Protein AF-A0A9E2YT64-F1 (afdb_monomer)

Nearest PDB structures (foldseek):
  2ha1-assembly1_A  TM=5.777E-01  e=7.167E-03  Homo sapiens
  5j7k-assembly2_G  TM=5.459E-01  e=3.180E-02  synthetic construct
  4uwq-assembly1_K  TM=5.043E-01  e=2.848E-02  Thermus thermophilus HB27
  8u18-assembly1_A  TM=5.581E-01  e=4.191E-02  Mus musculus
  8u18-assembly1_B  TM=5.489E-01  e=2.319E-01  Mus musculus

Solvent-accessible surface area (backbone atoms only — not comparable to full-atom values): 8562 Å² total; per-residue (Å²): 136,84,84,84,80,82,77,83,75,82,82,77,88,55,67,98,57,71,58,55,77,44,66,44,78,58,92,73,28,38,42,36,37,34,42,34,82,23,70,60,46,70,40,30,57,38,33,38,38,36,42,36,29,92,95,46,70,49,76,46,80,34,50,46,70,54,47,54,64,23,59,49,78,44,71,62,97,48,68,48,32,41,39,34,41,36,36,34,24,74,86,73,51,53,34,73,52,74,49,74,45,59,87,56,99,82,75,84,62,67,86,65,56,69,76,67,52,71,77,76,72,80,74,73,75,78,85,68,78,75,75,77,80,79,76,83,127

Mean predicted aligned error: 15.03 Å

Secondary structure (DSSP, 8-state):
---------------------EEEEETTEEEEE--TTSHHHHTEEEEEEEEEETTEEEEEEE-HHHHHH-EEEE--SSSEEEEEEEEEETTS-EEEEEEEEE--SS-SSHHHHTTSSPPPPPPPPP--PPPP-----

Sequence (137 aa):
MPAVLLLLASCGTKSNQPIGLTGKLEGHSVVLQWNSRAPVIEQAKTGKIRIAGGRSALEKTLTPEQLGQGRLVYSPAYNDVSVSMEVETKNGSTSRETLQVVDSPGAAGEQQAERMKPPPPPARPPDFPLPPRAVRY

pLDDT: mean 71.32, std 18.58, range [33.5, 91.44]

Foldseek 3Di:
DDDDDDDPPPDDDDDPFDQQWFWDDDPQKIKIFGDLPGVLLVQFQKKWKWKDADPDIDIDIDGSVRSNVRIDIGGDPHQKIKIKMWTQGPVRDIDIDIDIHHPDPDDGDDPVVVVPPDDDPPPDDPPPPDDPPPDDD

Structure (mmCIF, N/CA/C/O backbone):
data_AF-A0A9E2YT64-F1
#
_entry.id   AF-A0A9E2YT64-F1
#
loop_
_atom_site.group_PDB
_atom_site.id
_atom_site.type_symbol
_atom_site.label_atom_id
_atom_site.label_alt_id
_atom_site.label_comp_id
_atom_site.label_asym_id
_atom_site.label_entity_id
_atom_site.label_seq_id
_atom_site.pdbx_PDB_ins_code
_atom_site.Cartn_x
_atom_site.Cartn_y
_atom_site.Cartn_z
_atom_site.occupancy
_atom_site.B_iso_or_equiv
_atom_site.auth_seq_id
_atom_site.auth_comp_id
_atom_site.auth_asym_id
_atom_site.auth_atom_id
_atom_site.pdbx_PDB_model_num
ATOM 1 N N . MET A 1 1 ? 35.148 -16.817 4.489 1.00 34.19 1 MET A N 1
ATOM 2 C CA . MET A 1 1 ? 34.496 -15.645 5.107 1.00 34.19 1 MET A CA 1
ATOM 3 C C . MET A 1 1 ? 33.207 -15.349 4.341 1.00 34.19 1 MET A C 1
ATOM 5 O O . MET A 1 1 ? 33.312 -14.736 3.287 1.00 34.19 1 MET A O 1
ATOM 9 N N . PRO A 1 2 ? 32.018 -15.832 4.745 1.00 37.19 2 PRO A N 1
ATOM 10 C CA . PRO A 1 2 ? 30.774 -15.374 4.130 1.00 37.19 2 PRO A CA 1
ATOM 11 C C . PRO A 1 2 ? 30.296 -14.073 4.792 1.00 37.19 2 PRO A C 1
ATOM 13 O O . PRO A 1 2 ? 30.294 -13.947 6.016 1.00 37.19 2 PRO A O 1
ATOM 16 N N . ALA A 1 3 ? 29.936 -13.100 3.957 1.00 35.59 3 ALA A N 1
ATOM 17 C CA . ALA A 1 3 ? 29.428 -11.796 4.353 1.00 35.59 3 ALA A CA 1
ATOM 18 C C . ALA A 1 3 ? 28.031 -11.923 4.982 1.00 35.59 3 ALA A C 1
ATOM 20 O O . ALA A 1 3 ? 27.125 -12.522 4.406 1.00 35.59 3 ALA A O 1
ATOM 21 N N . VAL A 1 4 ? 27.874 -11.348 6.173 1.00 33.50 4 VAL A N 1
ATOM 22 C CA . VAL A 1 4 ? 26.601 -11.230 6.887 1.00 33.50 4 VAL A CA 1
ATOM 23 C C . VAL A 1 4 ? 25.783 -10.124 6.222 1.00 33.50 4 VAL A C 1
ATOM 25 O O . VAL A 1 4 ? 26.134 -8.949 6.309 1.00 33.50 4 VAL A O 1
ATOM 28 N N . LEU A 1 5 ? 24.696 -10.497 5.547 1.00 35.06 5 LEU A N 1
ATOM 29 C CA . LEU A 1 5 ? 23.719 -9.550 5.018 1.00 35.06 5 LEU A CA 1
ATOM 30 C C . LEU A 1 5 ? 22.735 -9.187 6.145 1.00 35.06 5 LEU A C 1
ATOM 32 O O . LEU A 1 5 ? 21.825 -9.948 6.467 1.00 35.06 5 LEU A O 1
ATOM 36 N N . LEU A 1 6 ? 22.947 -8.038 6.788 1.00 34.72 6 LEU A N 1
ATOM 37 C CA . LEU A 1 6 ? 22.035 -7.471 7.787 1.00 34.72 6 LEU A CA 1
ATOM 38 C C . LEU A 1 6 ? 20.786 -6.910 7.086 1.00 34.72 6 LEU A C 1
ATOM 40 O O . LEU A 1 6 ? 20.756 -5.753 6.671 1.00 34.72 6 LEU A O 1
ATOM 44 N N . LEU A 1 7 ? 19.743 -7.731 6.955 1.00 41.31 7 LEU A N 1
ATOM 45 C CA . LEU A 1 7 ? 18.398 -7.265 6.612 1.00 41.31 7 LEU A CA 1
ATOM 46 C C . LEU A 1 7 ? 17.763 -6.632 7.858 1.00 41.31 7 LEU A C 1
ATOM 48 O O . LEU A 1 7 ? 17.283 -7.324 8.755 1.00 41.31 7 LEU A O 1
ATOM 52 N N . LEU A 1 8 ? 17.767 -5.300 7.913 1.00 39.16 8 LEU A N 1
ATOM 53 C CA . LEU A 1 8 ? 17.021 -4.516 8.898 1.00 39.16 8 LEU A CA 1
ATOM 54 C C . LEU A 1 8 ? 15.518 -4.608 8.592 1.00 39.16 8 LEU A C 1
ATOM 56 O O . LEU A 1 8 ? 14.927 -3.714 7.989 1.00 39.16 8 LEU A O 1
ATOM 60 N N . ALA A 1 9 ? 14.888 -5.702 9.016 1.00 39.03 9 ALA A N 1
ATOM 61 C CA . ALA A 1 9 ? 13.446 -5.744 9.199 1.00 39.03 9 ALA A CA 1
ATOM 62 C C . ALA A 1 9 ? 13.113 -4.914 10.446 1.00 39.03 9 ALA A C 1
ATOM 64 O O . ALA A 1 9 ? 13.163 -5.407 11.573 1.00 39.03 9 ALA A O 1
ATOM 65 N N . SER A 1 10 ? 12.812 -3.629 10.254 1.00 41.97 10 SER A N 1
ATOM 66 C CA . SER A 1 10 ? 12.247 -2.790 11.311 1.00 41.97 10 SER A CA 1
ATOM 67 C C . SER A 1 10 ? 10.872 -3.337 11.684 1.00 41.97 10 SER A C 1
ATOM 69 O O . SER A 1 10 ? 9.857 -3.033 11.060 1.00 41.97 10 SER A O 1
ATOM 71 N N . CYS A 1 11 ? 10.873 -4.198 12.698 1.00 38.84 11 CYS A N 1
ATOM 72 C CA . CYS A 1 11 ? 9.699 -4.747 13.348 1.00 38.84 11 CYS A CA 1
ATOM 73 C C . CYS A 1 11 ? 8.958 -3.611 14.070 1.00 38.84 11 CYS A C 1
ATOM 75 O O . CYS A 1 11 ? 9.339 -3.196 15.161 1.00 38.84 11 CYS A O 1
ATOM 77 N N . GLY A 1 12 ? 7.916 -3.078 13.434 1.00 36.88 12 GLY A N 1
ATOM 78 C CA . GLY A 1 12 ? 6.918 -2.219 14.067 1.00 36.88 12 GLY A CA 1
ATOM 79 C C . GLY A 1 12 ? 5.672 -3.040 14.380 1.00 36.88 12 GLY A C 1
ATOM 80 O O . GLY A 1 12 ? 4.823 -3.238 13.518 1.00 36.88 12 GLY A O 1
ATOM 81 N N . THR A 1 13 ? 5.573 -3.559 15.600 1.00 52.38 13 THR A N 1
ATOM 82 C CA . THR A 1 13 ? 4.442 -4.354 16.101 1.00 52.38 13 THR A CA 1
ATOM 83 C C . THR A 1 13 ? 3.183 -3.502 16.334 1.00 52.38 13 THR A C 1
ATOM 85 O O . THR A 1 13 ? 3.194 -2.675 17.245 1.00 52.38 13 THR A O 1
ATOM 88 N N . LYS A 1 14 ? 2.068 -3.775 15.633 1.00 38.28 14 LYS A N 1
ATOM 89 C CA . LYS A 1 14 ? 0.721 -3.940 16.237 1.00 38.28 14 LYS A CA 1
ATOM 90 C C . LYS A 1 14 ? -0.313 -4.434 15.214 1.00 38.28 14 LYS A C 1
ATOM 92 O O . LYS A 1 14 ? -0.378 -3.939 14.103 1.00 38.28 14 LYS A O 1
ATOM 97 N N . SER A 1 15 ? -1.122 -5.408 15.637 1.00 43.72 15 SER A N 1
ATOM 98 C CA . SER A 1 15 ? -2.307 -5.950 14.944 1.00 43.72 15 SER A CA 1
ATOM 99 C C . SER A 1 15 ? -2.024 -6.811 13.703 1.00 43.72 15 SER A C 1
ATOM 101 O O . SER A 1 15 ? -2.101 -6.377 12.559 1.00 43.72 15 SER A O 1
ATOM 103 N N . ASN A 1 16 ? -1.731 -8.087 13.976 1.00 51.62 16 ASN A N 1
ATOM 104 C CA . ASN A 1 16 ? -1.475 -9.188 13.040 1.00 51.62 16 ASN A CA 1
ATOM 105 C C . ASN A 1 16 ? -2.740 -9.639 12.276 1.00 51.62 16 ASN A C 1
ATOM 107 O O . ASN A 1 16 ? -3.146 -10.797 12.371 1.00 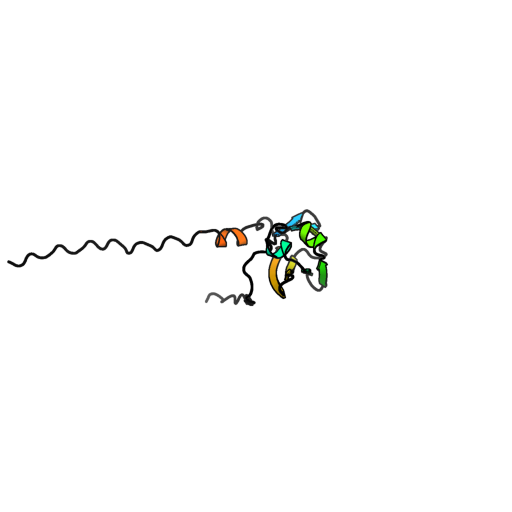51.62 16 ASN A O 1
ATOM 111 N N . GLN A 1 17 ? -3.373 -8.737 11.530 1.00 62.97 17 GLN A N 1
ATOM 112 C CA . GLN A 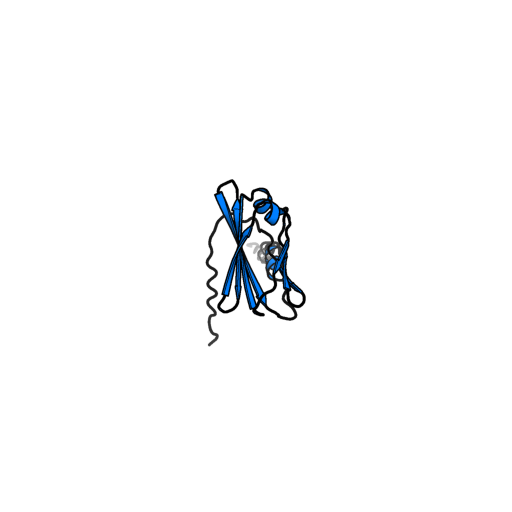1 17 ? -4.284 -9.122 10.455 1.00 62.97 17 GLN A CA 1
ATOM 113 C C . GLN A 1 17 ? -3.665 -8.674 9.134 1.00 62.97 17 GLN A C 1
ATOM 115 O O . GLN A 1 17 ? -3.497 -7.471 8.933 1.00 62.97 17 GLN A O 1
ATOM 120 N N . PRO A 1 18 ? -3.263 -9.616 8.265 1.00 76.12 18 PRO A N 1
ATOM 121 C CA . PRO A 1 18 ? -2.633 -9.256 7.007 1.00 76.12 18 PRO A CA 1
ATOM 122 C C . PRO A 1 18 ? -3.641 -8.497 6.140 1.00 76.12 18 PRO A C 1
ATOM 124 O O . PRO A 1 18 ? -4.796 -8.912 6.014 1.00 76.12 18 PRO A O 1
ATOM 127 N N . ILE A 1 19 ? -3.195 -7.397 5.532 1.00 82.88 19 ILE A N 1
ATOM 128 C CA . ILE A 1 19 ? -3.958 -6.686 4.498 1.00 82.88 19 ILE A CA 1
ATOM 129 C C . ILE A 1 19 ? -4.072 -7.599 3.258 1.00 82.88 19 ILE A C 1
ATOM 131 O O . ILE A 1 19 ? -5.036 -7.525 2.495 1.00 82.88 19 ILE A O 1
ATOM 135 N N . GLY A 1 20 ? -3.129 -8.535 3.104 1.00 83.69 20 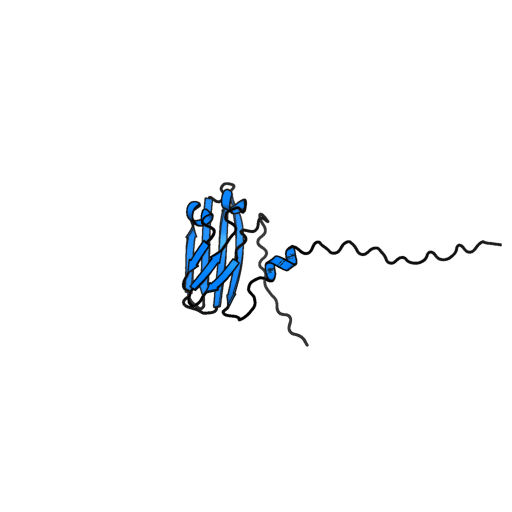GLY A N 1
ATOM 136 C CA . GLY A 1 20 ? -3.056 -9.471 1.992 1.00 83.69 20 GLY A CA 1
ATOM 137 C C . GLY A 1 20 ? -2.478 -8.804 0.753 1.00 83.69 20 GLY A C 1
ATOM 138 O O . GLY A 1 20 ? -2.897 -9.135 -0.355 1.00 83.69 20 GLY A O 1
ATOM 139 N N . LEU A 1 21 ? -1.579 -7.832 0.938 1.00 84.62 21 LEU A N 1
ATOM 140 C CA . LEU A 1 21 ? -1.024 -7.057 -0.161 1.00 84.62 21 LEU A CA 1
ATOM 141 C C . LEU A 1 21 ? -0.168 -7.941 -1.080 1.00 84.62 21 LEU A C 1
ATOM 143 O O . LEU A 1 21 ? 0.796 -8.578 -0.659 1.00 84.62 21 LEU A O 1
ATOM 147 N N . THR A 1 22 ? -0.505 -7.929 -2.361 1.00 84.00 22 THR A N 1
ATOM 148 C CA . THR A 1 22 ? 0.206 -8.599 -3.447 1.00 84.00 22 THR A CA 1
ATOM 149 C C . THR A 1 22 ? 0.406 -7.619 -4.594 1.00 84.00 22 THR A C 1
ATOM 151 O O . THR A 1 22 ? -0.393 -6.705 -4.802 1.00 84.00 22 THR A O 1
ATOM 154 N N . GLY A 1 23 ? 1.496 -7.785 -5.335 1.00 84.31 23 GLY A N 1
ATOM 155 C CA . GLY A 1 23 ? 1.815 -6.961 -6.492 1.00 84.31 23 GLY A CA 1
ATOM 156 C C . GLY A 1 23 ? 2.269 -7.833 -7.646 1.00 84.31 23 GLY A C 1
ATOM 157 O O . GLY A 1 23 ? 3.063 -8.753 -7.450 1.00 84.31 23 GLY A O 1
ATOM 158 N N . LYS A 1 24 ? 1.751 -7.557 -8.841 1.00 81.62 24 LYS A N 1
ATOM 159 C CA . LYS A 1 24 ? 2.182 -8.196 -10.086 1.00 8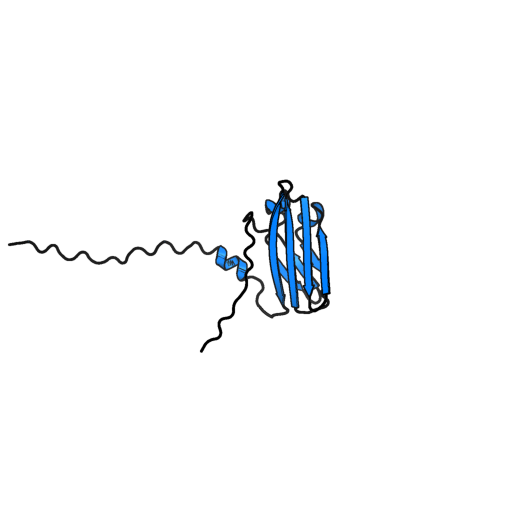1.62 24 LYS A CA 1
ATOM 160 C C . LYS A 1 24 ? 2.453 -7.135 -11.133 1.00 81.62 24 LYS A C 1
ATOM 162 O O . LYS A 1 24 ? 1.676 -6.192 -11.263 1.00 81.62 24 LYS A O 1
ATOM 167 N N . LEU A 1 25 ? 3.539 -7.297 -11.874 1.00 77.88 25 LEU A N 1
ATOM 168 C CA . LEU A 1 25 ? 3.788 -6.502 -13.064 1.00 77.88 25 LEU A CA 1
ATOM 169 C C . LEU A 1 25 ? 3.034 -7.141 -14.238 1.00 77.88 25 LEU A C 1
ATOM 171 O O . LEU A 1 25 ? 3.234 -8.314 -14.543 1.00 77.88 25 LEU A O 1
ATOM 175 N N . GLU A 1 26 ? 2.149 -6.379 -14.868 1.00 80.62 26 GLU A N 1
ATOM 176 C CA . GLU A 1 26 ? 1.437 -6.748 -16.088 1.00 80.62 26 GLU A CA 1
ATOM 177 C C . GLU A 1 26 ? 1.794 -5.736 -17.184 1.00 80.62 26 GLU A C 1
ATOM 179 O O . GLU A 1 26 ? 1.269 -4.620 -17.238 1.00 80.62 26 GLU A O 1
ATOM 184 N N . GLY A 1 27 ? 2.748 -6.109 -18.041 1.00 76.81 27 GLY A N 1
ATOM 185 C CA . GLY A 1 27 ? 3.282 -5.229 -19.082 1.00 76.81 27 GLY A CA 1
ATOM 186 C C . GLY A 1 27 ? 3.995 -4.012 -18.487 1.00 76.81 27 GLY A C 1
ATOM 187 O O . GLY A 1 27 ? 5.024 -4.150 -17.837 1.00 76.81 27 GLY A O 1
ATOM 188 N N . HIS A 1 28 ? 3.436 -2.817 -18.699 1.00 79.12 28 HIS A N 1
ATOM 189 C CA . HIS A 1 28 ? 3.969 -1.545 -18.185 1.00 79.12 28 HIS A CA 1
ATOM 190 C C . HIS A 1 28 ? 3.236 -1.035 -16.932 1.00 79.12 28 HIS A C 1
ATOM 192 O O . HIS A 1 28 ? 3.382 0.130 -16.552 1.00 79.12 28 HIS A O 1
ATOM 198 N N . SER A 1 29 ? 2.419 -1.878 -16.298 1.00 82.94 29 SER A N 1
ATOM 199 C CA . SER A 1 29 ? 1.644 -1.511 -15.115 1.00 82.94 29 SER A CA 1
ATOM 200 C C . SER A 1 29 ? 1.848 -2.509 -13.985 1.00 82.94 29 SER A C 1
ATOM 202 O O . SER A 1 29 ? 1.892 -3.713 -14.191 1.00 82.94 29 SER A O 1
ATOM 204 N N . VAL A 1 30 ? 1.932 -2.010 -12.759 1.00 84.50 30 VAL A N 1
ATOM 205 C CA . VAL A 1 30 ? 1.876 -2.802 -11.536 1.00 84.50 30 VAL A CA 1
ATOM 206 C C . VAL A 1 30 ? 0.427 -2.864 -11.077 1.00 84.50 30 VAL A C 1
ATOM 208 O O . VAL A 1 30 ? -0.206 -1.847 -10.777 1.00 84.50 30 VAL A O 1
ATOM 211 N N . VAL A 1 31 ? -0.096 -4.081 -11.011 1.00 87.62 31 VAL A N 1
ATOM 212 C CA . VAL A 1 31 ? -1.393 -4.393 -10.428 1.00 87.62 31 VAL A CA 1
ATOM 213 C C . VAL A 1 31 ? -1.164 -4.795 -8.978 1.00 87.62 31 VAL A C 1
ATOM 215 O O . VAL A 1 31 ? -0.613 -5.856 -8.684 1.00 87.62 31 VAL A O 1
ATOM 218 N N . LEU A 1 32 ? -1.596 -3.928 -8.072 1.00 86.94 32 LEU A N 1
ATOM 219 C CA . LEU A 1 32 ? -1.631 -4.181 -6.642 1.00 86.94 32 LEU A CA 1
ATOM 220 C C . LEU A 1 32 ? -2.999 -4.740 -6.276 1.00 86.94 32 LEU A C 1
ATOM 222 O O . LEU A 1 32 ? -4.028 -4.205 -6.696 1.00 86.94 32 LEU A O 1
ATOM 226 N N . GLN A 1 33 ? -3.009 -5.815 -5.504 1.00 87.88 33 GLN A N 1
ATOM 227 C CA . GLN A 1 33 ? -4.220 -6.457 -5.009 1.00 87.88 33 GLN A CA 1
ATOM 228 C C . GLN A 1 33 ? -4.091 -6.702 -3.514 1.00 87.88 33 GLN A C 1
ATOM 230 O O . GLN A 1 33 ? -3.012 -7.012 -3.018 1.00 87.88 33 GLN A O 1
ATOM 235 N N . TRP A 1 34 ? -5.193 -6.567 -2.793 1.00 90.50 34 TRP A N 1
ATOM 236 C CA . TRP A 1 34 ? -5.267 -6.886 -1.375 1.00 90.50 34 TRP A CA 1
ATOM 237 C C . TRP A 1 34 ? -6.611 -7.516 -1.039 1.00 90.50 34 TRP A C 1
ATOM 239 O O . TRP A 1 34 ? -7.568 -7.457 -1.816 1.00 90.50 34 TRP A O 1
ATOM 249 N N . ASN A 1 35 ? -6.695 -8.137 0.133 1.00 86.50 35 ASN A N 1
ATOM 250 C CA . ASN A 1 35 ? -7.922 -8.776 0.567 1.00 86.50 35 ASN A CA 1
ATOM 251 C C . ASN A 1 35 ? -8.902 -7.717 1.090 1.00 86.50 35 ASN A C 1
ATOM 253 O O . ASN A 1 35 ? -8.816 -7.289 2.239 1.00 86.50 35 ASN A O 1
ATOM 257 N N . SER A 1 36 ? -9.871 -7.317 0.264 1.00 87.81 36 SER A N 1
ATOM 258 C CA . SER A 1 36 ? -10.917 -6.365 0.663 1.00 87.81 36 SER A CA 1
ATOM 259 C C . SER A 1 36 ? -11.842 -6.880 1.768 1.00 87.81 36 SER A C 1
ATOM 261 O O . SER A 1 36 ? -12.524 -6.088 2.410 1.00 87.81 36 SER A O 1
ATOM 263 N N . ARG A 1 37 ? -11.841 -8.195 2.017 1.00 86.00 37 ARG A N 1
ATOM 264 C CA . ARG A 1 37 ? -12.572 -8.849 3.112 1.00 86.00 37 ARG A CA 1
ATOM 265 C C . ARG A 1 37 ? -11.694 -9.093 4.339 1.00 86.00 37 ARG A C 1
ATOM 267 O O . ARG A 1 37 ? -12.108 -9.788 5.262 1.00 86.00 37 ARG A O 1
ATOM 274 N N . ALA A 1 38 ? -10.455 -8.595 4.350 1.00 82.31 38 ALA A N 1
ATOM 275 C CA . ALA A 1 38 ? -9.646 -8.649 5.556 1.00 82.31 38 ALA A CA 1
ATOM 276 C C . ALA A 1 38 ? -10.322 -7.787 6.636 1.00 82.31 38 ALA A C 1
ATOM 278 O O . ALA A 1 38 ? -10.729 -6.663 6.329 1.00 82.31 38 ALA A O 1
ATOM 279 N N . PRO A 1 39 ? -10.411 -8.236 7.901 1.00 83.50 39 PRO A N 1
ATOM 280 C CA . PRO A 1 39 ? -11.145 -7.468 8.905 1.00 83.50 39 PRO A CA 1
ATOM 281 C C . PRO A 1 39 ? -10.495 -6.101 9.195 1.00 83.50 39 PRO A C 1
ATOM 283 O O . PRO A 1 39 ? -11.181 -5.154 9.573 1.00 83.50 39 PRO A O 1
ATOM 286 N N . VAL A 1 40 ? -9.193 -5.948 8.919 1.00 84.62 40 VAL A N 1
ATOM 287 C CA . VAL A 1 40 ? -8.490 -4.653 8.928 1.00 84.62 40 VAL A CA 1
ATOM 288 C C . VAL A 1 40 ? -8.989 -3.681 7.849 1.00 84.62 40 VAL A C 1
ATOM 290 O O . VAL A 1 40 ? -9.024 -2.477 8.089 1.00 84.62 40 VAL A O 1
ATOM 293 N N . ILE A 1 41 ? -9.411 -4.189 6.686 1.00 86.56 41 ILE A N 1
ATOM 294 C CA . ILE A 1 41 ? -9.995 -3.393 5.601 1.00 86.56 41 ILE A CA 1
ATOM 295 C C . ILE A 1 41 ? -11.456 -3.054 5.902 1.00 86.56 41 ILE A C 1
ATOM 297 O O . ILE A 1 41 ? -11.858 -1.906 5.728 1.00 86.56 41 ILE A O 1
ATOM 301 N N . GLU A 1 42 ? -12.239 -3.996 6.429 1.00 87.88 42 GLU A N 1
ATOM 302 C CA . GLU A 1 42 ? -13.633 -3.735 6.828 1.00 87.88 42 GLU A CA 1
ATOM 303 C C . GLU A 1 42 ? -13.733 -2.666 7.927 1.00 87.88 42 GLU A C 1
ATOM 305 O O . GLU A 1 42 ? -14.639 -1.827 7.942 1.00 87.88 42 GLU A O 1
ATOM 310 N N . GLN A 1 43 ? -12.767 -2.667 8.847 1.00 87.62 43 GLN A N 1
ATOM 311 C CA . GLN A 1 43 ? -12.662 -1.674 9.912 1.00 87.62 43 GLN A CA 1
ATOM 312 C C . GLN A 1 43 ? -11.837 -0.450 9.506 1.00 87.62 43 GLN A C 1
ATOM 314 O O . GLN A 1 43 ? -11.594 0.411 10.356 1.00 87.62 43 GLN A O 1
ATOM 319 N N . ALA A 1 44 ? -11.407 -0.344 8.247 1.00 87.31 44 ALA A N 1
ATOM 320 C CA . ALA A 1 44 ? -10.573 0.756 7.801 1.00 87.31 44 ALA A CA 1
ATOM 321 C C . ALA A 1 44 ? -11.318 2.092 7.879 1.00 87.31 44 ALA A C 1
ATOM 323 O O . ALA A 1 44 ? -12.482 2.239 7.496 1.00 87.31 44 ALA A O 1
ATOM 324 N N . LYS A 1 45 ? -10.606 3.089 8.385 1.00 89.69 45 LYS A N 1
ATOM 325 C CA . LYS A 1 45 ? -10.989 4.498 8.380 1.00 89.69 45 LYS A CA 1
ATOM 326 C C . LYS A 1 45 ? -10.271 5.236 7.257 1.00 89.69 45 LYS A C 1
ATOM 328 O O . LYS A 1 45 ? -10.867 6.080 6.598 1.00 89.69 45 LYS A O 1
ATOM 333 N N . THR A 1 46 ? -8.998 4.918 7.045 1.00 90.88 46 THR A N 1
ATOM 334 C CA . THR A 1 46 ? -8.184 5.473 5.965 1.00 90.88 46 THR A CA 1
ATOM 335 C C . THR A 1 46 ? -7.060 4.508 5.618 1.00 90.88 46 THR A C 1
ATOM 337 O O . THR A 1 46 ? -6.641 3.699 6.448 1.00 90.88 46 THR A O 1
ATOM 340 N N . GLY A 1 47 ? -6.576 4.584 4.386 1.00 89.56 47 GLY A N 1
ATOM 341 C CA . GLY A 1 47 ? -5.384 3.879 3.946 1.00 89.56 47 GLY A CA 1
ATOM 342 C C . GLY A 1 47 ? -4.383 4.846 3.345 1.00 89.56 47 GLY A C 1
ATOM 343 O O . GLY A 1 47 ? -4.746 5.896 2.823 1.00 89.56 47 GLY A O 1
ATOM 344 N N . LYS A 1 48 ? -3.110 4.488 3.382 1.00 91.44 48 LYS A N 1
ATOM 345 C CA . LYS A 1 48 ? -2.043 5.177 2.667 1.00 91.44 48 LYS A CA 1
ATOM 346 C C . LYS A 1 48 ? -1.261 4.144 1.892 1.00 91.44 48 LYS A C 1
ATOM 348 O O . LYS A 1 48 ? -0.814 3.149 2.455 1.00 91.44 48 LYS A O 1
ATOM 353 N N . ILE A 1 49 ? -1.085 4.388 0.604 1.00 89.88 49 ILE A N 1
ATOM 354 C CA . ILE A 1 49 ? -0.195 3.594 -0.224 1.00 89.88 49 ILE A CA 1
ATOM 355 C C . ILE A 1 49 ? 0.967 4.462 -0.670 1.00 89.88 49 ILE A C 1
ATOM 357 O O . ILE A 1 49 ? 0.781 5.563 -1.187 1.00 89.88 49 ILE A O 1
ATOM 361 N N . ARG A 1 50 ? 2.176 3.968 -0.437 1.00 89.62 50 ARG A N 1
ATOM 362 C CA . ARG A 1 50 ? 3.420 4.614 -0.817 1.00 89.62 50 ARG A CA 1
ATOM 363 C C . ARG A 1 50 ? 4.166 3.706 -1.775 1.00 89.62 50 ARG A C 1
ATOM 365 O O . ARG A 1 50 ? 4.528 2.594 -1.413 1.00 89.62 50 ARG A O 1
ATOM 372 N N . ILE A 1 51 ? 4.398 4.195 -2.982 1.00 86.06 51 ILE A N 1
ATOM 373 C CA . ILE A 1 51 ? 5.126 3.503 -4.040 1.00 86.06 51 ILE A CA 1
ATOM 374 C C . ILE A 1 51 ? 6.414 4.284 -4.275 1.00 86.06 51 ILE A 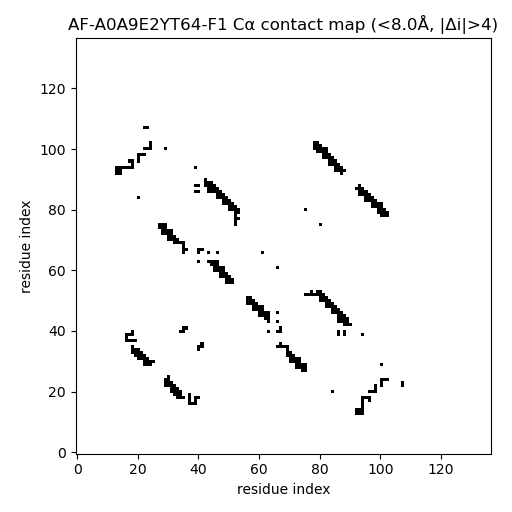C 1
ATOM 376 O O . ILE A 1 51 ? 6.370 5.417 -4.744 1.00 86.06 51 ILE A O 1
ATOM 380 N N . ALA A 1 52 ? 7.554 3.714 -3.911 1.00 85.38 52 ALA A N 1
ATOM 381 C CA . ALA A 1 52 ? 8.868 4.312 -4.099 1.00 85.38 52 ALA A CA 1
ATOM 382 C C . ALA A 1 52 ? 9.622 3.576 -5.211 1.00 85.38 52 ALA A C 1
ATOM 384 O O . ALA A 1 52 ? 9.759 2.360 -5.150 1.00 85.38 52 ALA A O 1
ATOM 385 N N . GLY A 1 53 ? 10.120 4.308 -6.205 1.00 77.94 53 GLY A N 1
ATOM 386 C CA . GLY A 1 53 ? 10.945 3.777 -7.290 1.00 77.94 53 GLY A CA 1
ATOM 387 C C . GLY A 1 53 ? 12.060 4.758 -7.628 1.00 77.94 53 GLY A C 1
ATOM 388 O O . GLY A 1 53 ? 11.802 5.943 -7.857 1.00 77.94 53 GLY A O 1
ATOM 389 N N . GLY A 1 54 ? 13.308 4.288 -7.627 1.00 76.31 54 GLY A N 1
ATOM 390 C CA . GLY A 1 54 ? 14.476 5.129 -7.896 1.00 76.31 54 GLY A CA 1
ATOM 391 C C . GLY A 1 54 ? 14.529 6.378 -7.004 1.00 76.31 54 GLY A C 1
ATOM 392 O O . GLY A 1 54 ? 14.741 6.284 -5.798 1.00 76.31 54 GLY A O 1
ATOM 393 N N . ARG A 1 55 ? 14.344 7.564 -7.605 1.00 75.56 55 ARG A N 1
ATOM 394 C CA . ARG A 1 55 ? 14.373 8.872 -6.911 1.00 75.56 55 ARG A CA 1
ATOM 395 C C . ARG A 1 55 ? 12.990 9.464 -6.625 1.00 75.56 55 ARG A C 1
ATOM 397 O O . ARG A 1 55 ? 12.902 10.599 -6.161 1.00 75.56 55 ARG A O 1
ATOM 404 N N . SER A 1 56 ? 11.916 8.740 -6.921 1.00 77.19 56 SER A N 1
ATOM 405 C CA . SER A 1 56 ? 10.548 9.244 -6.802 1.00 77.19 56 SER A CA 1
ATOM 406 C C . SER A 1 56 ? 9.73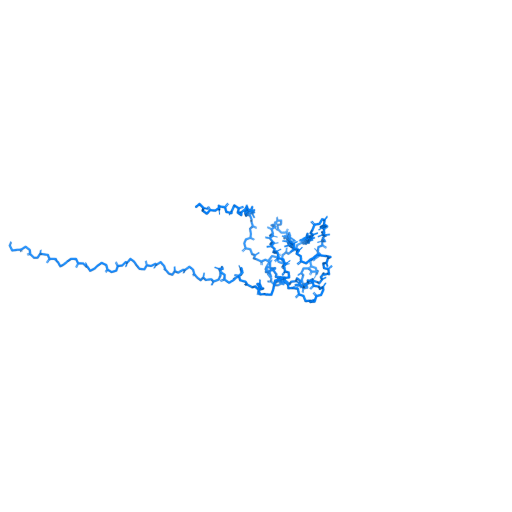6 8.366 -5.860 1.00 77.19 56 SER A C 1
ATOM 408 O O . SER A 1 56 ? 9.816 7.142 -5.904 1.00 77.19 56 SER A O 1
ATOM 410 N N . ALA A 1 57 ? 8.931 8.996 -5.008 1.00 82.25 57 ALA A N 1
ATOM 411 C CA . ALA A 1 57 ? 7.944 8.307 -4.193 1.00 82.25 57 ALA A CA 1
ATOM 412 C C . ALA A 1 57 ? 6.572 8.928 -4.439 1.00 82.25 57 ALA A C 1
ATOM 414 O O . ALA A 1 57 ? 6.403 10.139 -4.318 1.00 82.25 57 ALA A O 1
ATOM 415 N N . LEU A 1 58 ? 5.606 8.089 -4.789 1.00 84.25 58 LEU A N 1
ATOM 416 C CA . LEU A 1 58 ? 4.202 8.442 -4.872 1.00 84.25 58 LEU A CA 1
ATOM 417 C C . LEU A 1 58 ? 3.533 8.020 -3.569 1.00 84.25 58 LEU A C 1
ATOM 419 O O . LEU A 1 58 ? 3.554 6.842 -3.224 1.00 84.25 58 LEU A O 1
ATOM 423 N N . GLU A 1 59 ? 2.919 8.962 -2.868 1.00 89.19 59 GLU A N 1
ATOM 424 C CA . GLU A 1 59 ? 2.042 8.667 -1.740 1.00 89.19 59 GLU A CA 1
ATOM 425 C C . GLU A 1 59 ? 0.608 9.006 -2.130 1.00 89.19 59 GLU A C 1
ATOM 427 O O . GLU A 1 59 ? 0.330 10.086 -2.654 1.00 89.19 59 GLU A O 1
ATOM 432 N N . LYS A 1 60 ? -0.305 8.066 -1.904 1.00 88.19 60 LYS A N 1
ATOM 433 C CA . LYS A 1 60 ? -1.726 8.244 -2.173 1.00 88.19 60 LYS A CA 1
ATOM 434 C C . LYS A 1 60 ? -2.533 7.775 -0.975 1.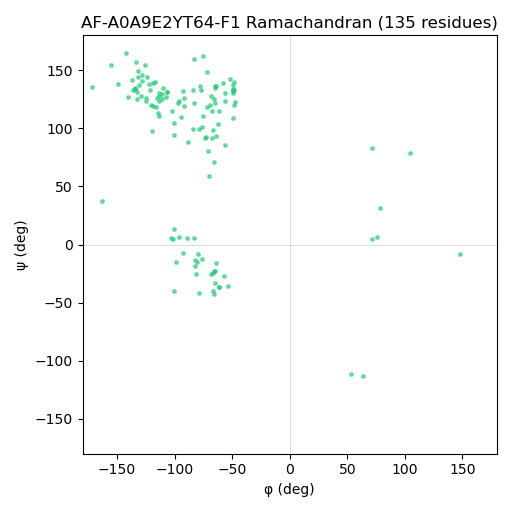00 88.19 60 LYS A C 1
ATOM 436 O O . LYS A 1 60 ? -2.425 6.629 -0.543 1.00 88.19 60 LYS A O 1
ATOM 441 N N . THR A 1 61 ? -3.376 8.662 -0.469 1.00 91.44 61 THR A N 1
ATOM 442 C CA . THR A 1 61 ? -4.381 8.314 0.534 1.00 91.44 61 THR A CA 1
ATOM 443 C C . THR A 1 61 ? -5.539 7.591 -0.149 1.00 91.44 61 THR A C 1
ATOM 445 O O . THR A 1 61 ? -6.016 8.026 -1.198 1.00 91.44 61 THR A O 1
ATOM 448 N N . LEU A 1 62 ? -5.969 6.480 0.439 1.00 89.38 62 LEU A N 1
ATOM 449 C CA . LEU A 1 62 ? -7.084 5.657 -0.003 1.00 89.38 62 LEU A CA 1
ATOM 450 C C . LEU A 1 62 ? -8.275 5.859 0.935 1.00 89.38 62 LEU A C 1
ATOM 452 O O . LEU A 1 62 ? -8.131 5.774 2.158 1.00 89.38 62 LEU A O 1
ATOM 456 N N . THR A 1 63 ? -9.454 6.101 0.362 1.00 91.00 63 THR A N 1
ATOM 457 C CA . THR A 1 63 ? -10.709 6.122 1.127 1.00 91.00 63 THR A CA 1
ATOM 458 C C . THR A 1 63 ? -11.150 4.697 1.482 1.00 91.00 63 THR A C 1
ATOM 460 O O . THR A 1 63 ? -10.706 3.739 0.841 1.00 91.00 63 THR A O 1
ATOM 463 N N . PRO A 1 64 ? -12.050 4.513 2.466 1.00 88.44 64 PRO A N 1
ATOM 464 C CA . PRO A 1 64 ? -12.634 3.204 2.751 1.00 88.44 64 PRO A CA 1
ATOM 465 C C . PRO A 1 64 ? -13.272 2.543 1.522 1.00 88.44 64 PRO A C 1
ATOM 467 O O . PRO A 1 64 ? -13.150 1.332 1.358 1.00 88.44 64 PRO A O 1
ATOM 470 N N . GLU A 1 65 ? -13.889 3.317 0.620 1.00 88.50 65 GLU A N 1
ATOM 471 C CA . GLU A 1 65 ? -14.462 2.761 -0.614 1.00 88.50 65 GLU A CA 1
ATOM 472 C C . GLU A 1 65 ? -13.369 2.208 -1.533 1.00 88.50 65 GLU A C 1
ATOM 474 O O . GLU A 1 65 ? -13.509 1.111 -2.070 1.00 88.50 65 GLU A O 1
ATOM 479 N N . GLN A 1 66 ? -12.253 2.931 -1.674 1.00 88.31 66 GLN A N 1
ATOM 480 C CA . GLN A 1 66 ? -11.106 2.487 -2.471 1.00 88.31 66 GLN A CA 1
ATOM 481 C C . GLN A 1 66 ? -10.429 1.262 -1.854 1.00 88.31 66 GLN A C 1
ATOM 483 O O . GLN A 1 66 ? -10.079 0.332 -2.576 1.00 88.31 66 GLN A O 1
ATOM 488 N N . LEU A 1 67 ? -10.294 1.216 -0.527 1.00 88.06 67 LEU A N 1
ATOM 489 C CA . LEU A 1 67 ? -9.816 0.029 0.186 1.00 88.06 67 LEU A CA 1
ATOM 490 C C . LEU A 1 67 ? -10.750 -1.173 -0.025 1.00 88.06 67 LEU A C 1
ATOM 492 O O . LEU A 1 67 ? -10.272 -2.292 -0.210 1.00 88.06 67 LEU A O 1
ATOM 496 N N . GLY A 1 68 ? -12.063 -0.948 -0.089 1.00 87.88 68 GLY A N 1
ATOM 497 C CA . GLY A 1 68 ? -13.056 -1.978 -0.394 1.00 87.88 68 GLY A CA 1
ATOM 498 C C . GLY A 1 68 ? -12.963 -2.551 -1.815 1.00 87.88 68 GLY A C 1
ATOM 499 O O . GLY A 1 68 ? -13.369 -3.691 -2.035 1.00 87.88 68 GLY A O 1
ATOM 500 N N . GLN A 1 69 ? -12.380 -1.821 -2.776 1.00 90.69 69 GLN A N 1
ATOM 501 C CA . GLN A 1 69 ? -12.181 -2.327 -4.143 1.00 90.69 69 GLN A CA 1
ATOM 502 C C . GLN A 1 69 ? -11.144 -3.457 -4.217 1.00 90.69 69 GLN A C 1
ATOM 504 O O . GLN A 1 69 ? -11.197 -4.265 -5.142 1.00 90.69 69 GLN A O 1
ATOM 509 N N . GLY A 1 70 ? -10.199 -3.529 -3.271 1.00 86.50 70 GLY A N 1
ATOM 510 C CA . GLY A 1 70 ? -9.212 -4.616 -3.218 1.00 86.50 70 GLY A CA 1
ATOM 511 C C . GLY A 1 70 ? -8.145 -4.584 -4.317 1.00 86.50 70 GLY A C 1
ATOM 512 O O . GLY A 1 70 ? -7.360 -5.524 -4.428 1.00 86.50 70 GLY A O 1
ATOM 513 N N . ARG A 1 71 ? -8.126 -3.553 -5.171 1.00 88.31 71 ARG A N 1
ATOM 514 C CA . ARG A 1 71 ? -7.249 -3.485 -6.344 1.00 88.31 71 ARG A CA 1
ATOM 515 C C . ARG A 1 71 ? -6.868 -2.049 -6.680 1.00 88.31 71 ARG A C 1
ATOM 517 O O . ARG A 1 71 ? -7.721 -1.169 -6.727 1.00 88.31 71 ARG A O 1
ATOM 524 N N . LEU A 1 72 ? -5.599 -1.840 -7.016 1.00 87.31 72 LEU A N 1
ATOM 525 C CA . LEU A 1 72 ? -5.083 -0.593 -7.573 1.00 87.31 72 LEU A CA 1
ATOM 526 C C . LEU A 1 72 ? -4.148 -0.904 -8.740 1.00 87.31 72 LEU A C 1
ATOM 528 O O . LEU A 1 72 ? -3.268 -1.750 -8.626 1.00 87.31 72 LEU A O 1
ATOM 532 N N . VAL A 1 73 ? -4.323 -0.202 -9.855 1.00 87.62 73 VAL A N 1
ATOM 533 C CA . VAL A 1 73 ? -3.408 -0.280 -10.998 1.00 87.62 73 VAL A CA 1
ATOM 534 C C . VAL A 1 73 ? -2.587 1.001 -11.039 1.00 87.62 73 VAL A C 1
ATOM 536 O O . VAL A 1 73 ? -3.138 2.098 -10.926 1.00 87.62 73 VAL A O 1
ATOM 539 N N . TYR A 1 74 ? -1.275 0.859 -11.175 1.00 84.12 74 TYR A N 1
ATOM 540 C CA . TYR A 1 74 ? -0.334 1.969 -11.256 1.00 84.12 74 TYR A CA 1
ATOM 541 C C . TYR A 1 74 ? 0.699 1.694 -12.346 1.00 84.12 74 TYR A C 1
ATOM 543 O O . TYR A 1 74 ? 1.151 0.566 -12.483 1.00 84.12 74 TYR A O 1
ATOM 551 N N . SER A 1 75 ? 1.101 2.710 -13.105 1.00 82.69 75 SER A N 1
ATOM 552 C CA . SER A 1 75 ? 2.167 2.583 -14.103 1.00 82.69 75 SER A CA 1
ATOM 553 C C . SER A 1 75 ? 3.467 3.144 -13.529 1.00 82.69 75 SER A C 1
ATOM 555 O O . SER A 1 75 ? 3.581 4.368 -13.404 1.00 82.69 75 SER A O 1
ATOM 557 N N . PRO A 1 76 ? 4.424 2.292 -13.118 1.00 77.38 76 PRO A N 1
ATOM 558 C CA . PRO A 1 76 ? 5.682 2.765 -12.567 1.00 77.38 76 PRO A CA 1
ATOM 559 C C . PRO A 1 76 ? 6.574 3.372 -13.648 1.00 77.38 76 PRO A C 1
ATOM 561 O O . PRO A 1 76 ? 6.589 2.933 -14.793 1.00 77.38 76 PRO A O 1
ATOM 564 N N . ALA A 1 77 ? 7.366 4.368 -13.254 1.00 74.69 77 ALA A N 1
ATOM 565 C CA . ALA A 1 77 ? 8.434 4.907 -14.096 1.00 74.69 77 ALA A CA 1
ATOM 566 C C . ALA A 1 77 ? 9.731 4.072 -14.027 1.00 74.69 77 ALA A C 1
ATOM 568 O O . ALA A 1 77 ? 10.626 4.268 -14.843 1.00 74.69 77 ALA A O 1
ATOM 569 N N . TYR A 1 78 ? 9.843 3.169 -13.045 1.00 75.12 78 TYR A N 1
ATOM 570 C CA . TYR A 1 78 ? 11.030 2.356 -12.767 1.00 75.12 78 TYR A CA 1
ATOM 571 C C . TYR A 1 78 ? 10.654 0.869 -12.682 1.00 75.12 78 TYR A C 1
ATOM 573 O O . TYR A 1 78 ? 9.581 0.537 -12.187 1.00 75.12 78 TYR A O 1
ATOM 581 N N . ASN A 1 79 ? 11.553 -0.017 -13.118 1.00 73.50 79 ASN A N 1
ATOM 582 C CA . ASN A 1 79 ? 11.325 -1.474 -13.143 1.00 73.50 79 ASN A CA 1
ATOM 583 C C . ASN A 1 79 ? 11.429 -2.147 -11.762 1.00 73.50 79 ASN A C 1
ATOM 585 O O . ASN A 1 79 ? 11.053 -3.306 -11.607 1.00 73.50 79 ASN A O 1
ATOM 589 N N . ASP A 1 80 ? 11.959 -1.425 -10.775 1.00 77.56 80 ASP A N 1
ATOM 590 C CA . ASP A 1 80 ? 12.020 -1.831 -9.375 1.00 77.56 80 ASP A CA 1
ATOM 591 C C . ASP A 1 80 ? 11.271 -0.793 -8.540 1.00 77.56 80 ASP A C 1
ATOM 593 O O . ASP A 1 80 ? 11.601 0.402 -8.561 1.00 77.56 80 ASP A O 1
ATOM 597 N N . VAL A 1 81 ? 10.227 -1.242 -7.844 1.00 83.62 81 VAL A N 1
ATOM 598 C CA . VAL A 1 81 ? 9.427 -0.391 -6.965 1.00 83.62 81 VAL A CA 1
ATOM 599 C C . VAL A 1 81 ? 9.160 -1.072 -5.630 1.00 83.62 81 VAL A C 1
ATOM 601 O O . VAL A 1 81 ? 8.736 -2.223 -5.550 1.00 83.62 81 VAL A O 1
ATOM 604 N N . SER A 1 82 ? 9.351 -0.325 -4.550 1.00 85.69 82 SER A N 1
ATOM 605 C CA . SER A 1 82 ? 8.909 -0.702 -3.214 1.00 85.69 82 SER A CA 1
ATOM 606 C C . SER A 1 82 ? 7.513 -0.146 -2.969 1.00 85.69 82 SER A C 1
ATOM 608 O O . SER A 1 82 ? 7.268 1.051 -3.121 1.00 85.69 82 SER A O 1
ATOM 610 N N . VAL A 1 83 ? 6.587 -1.012 -2.582 1.00 87.12 83 VAL A N 1
ATOM 611 C CA . VAL A 1 83 ? 5.192 -0.675 -2.316 1.00 87.12 83 VAL A CA 1
ATOM 612 C C . VAL A 1 83 ? 4.910 -0.931 -0.848 1.00 87.12 83 VAL A C 1
ATOM 614 O O . VAL A 1 83 ? 4.992 -2.060 -0.381 1.00 87.12 83 VAL A O 1
ATOM 617 N N . SER A 1 84 ? 4.542 0.115 -0.120 1.00 87.50 84 SER A N 1
ATOM 618 C CA . SER A 1 84 ? 4.124 0.052 1.275 1.00 87.50 84 SER A CA 1
ATOM 619 C C . SER A 1 84 ? 2.667 0.472 1.376 1.00 87.50 84 SER A C 1
ATOM 621 O O . SER A 1 84 ? 2.313 1.571 0.957 1.00 87.50 84 SER A O 1
ATOM 623 N N . MET A 1 85 ? 1.834 -0.363 1.978 1.00 88.06 85 MET A N 1
ATOM 624 C CA . MET A 1 85 ? 0.450 -0.046 2.300 1.00 88.06 85 MET A CA 1
ATOM 625 C C . MET A 1 85 ? 0.282 0.013 3.810 1.00 88.06 85 MET A C 1
ATOM 627 O O . MET A 1 85 ? 0.690 -0.900 4.521 1.00 88.06 85 MET A O 1
ATOM 631 N N . GLU A 1 86 ? -0.322 1.087 4.291 1.00 89.44 86 GLU A N 1
ATOM 632 C CA . GLU A 1 86 ? -0.684 1.293 5.684 1.00 89.44 86 GLU A CA 1
ATOM 633 C C . GLU A 1 86 ? -2.191 1.519 5.766 1.00 89.44 86 GLU A C 1
ATOM 635 O O . GLU A 1 86 ? -2.754 2.277 4.980 1.00 89.44 86 GLU A O 1
ATOM 640 N N . VAL A 1 87 ? -2.856 0.847 6.695 1.00 88.31 87 VAL A N 1
ATOM 641 C CA . VAL A 1 87 ? -4.296 0.968 6.919 1.00 88.31 87 VAL A CA 1
ATOM 642 C C . VAL A 1 87 ? -4.514 1.339 8.372 1.00 88.31 87 VAL A C 1
ATOM 644 O O . VAL A 1 87 ? -4.079 0.623 9.272 1.00 88.31 87 VAL A O 1
ATOM 647 N N . GLU A 1 88 ? -5.201 2.453 8.595 1.00 88.12 88 GLU A N 1
ATOM 648 C CA . GLU A 1 88 ? -5.673 2.876 9.907 1.00 88.12 88 GLU A CA 1
ATOM 649 C C . GLU A 1 88 ? -7.127 2.437 10.068 1.00 88.12 88 GLU A C 1
ATOM 651 O O . GLU A 1 88 ? -8.001 2.787 9.271 1.00 88.12 88 GLU A O 1
ATOM 656 N N . THR A 1 89 ? -7.396 1.678 11.123 1.00 86.12 89 THR A N 1
ATOM 657 C CA . THR A 1 89 ? -8.745 1.251 11.498 1.00 86.12 89 THR A CA 1
ATOM 658 C C . THR A 1 89 ? -9.473 2.331 12.296 1.00 86.12 89 THR A C 1
ATOM 660 O O . THR A 1 89 ? -8.860 3.187 12.936 1.00 86.12 89 THR A O 1
ATOM 663 N N . LYS A 1 90 ? -10.805 2.259 12.338 1.00 84.75 90 LYS A N 1
ATOM 664 C CA . LYS A 1 90 ? -11.655 3.144 13.158 1.00 84.75 90 LYS A CA 1
ATOM 665 C C . LYS A 1 90 ? -11.298 3.104 14.651 1.00 84.75 90 LYS A C 1
ATOM 667 O O . LYS A 1 90 ? -11.473 4.102 15.338 1.00 84.75 90 LYS A O 1
ATOM 672 N N . ASN A 1 91 ? -10.739 1.987 15.118 1.00 81.75 91 ASN A N 1
ATOM 673 C CA . ASN A 1 91 ? -10.285 1.788 16.497 1.00 81.75 91 ASN A CA 1
ATOM 674 C C . ASN A 1 91 ? -8.876 2.357 16.763 1.00 81.75 91 ASN A C 1
ATOM 676 O O . ASN A 1 91 ? -8.312 2.122 17.829 1.00 81.75 91 ASN A O 1
ATOM 680 N N . GLY A 1 92 ? -8.269 3.047 15.790 1.00 79.62 92 GLY A N 1
ATOM 681 C CA . GLY A 1 92 ? -6.930 3.630 15.903 1.00 79.62 92 GLY A CA 1
ATOM 682 C C . GLY A 1 92 ? -5.782 2.622 15.792 1.00 79.62 92 GLY A C 1
ATOM 683 O O . GLY A 1 92 ? -4.628 2.992 15.983 1.00 79.62 92 GLY A O 1
ATOM 684 N N . SER A 1 93 ? -6.065 1.350 15.480 1.00 82.25 93 SER A N 1
ATOM 685 C CA . SER A 1 93 ? -5.014 0.380 15.146 1.00 82.25 93 SER A CA 1
ATOM 686 C C . SER A 1 93 ? -4.530 0.602 13.721 1.00 82.25 93 SER A C 1
ATOM 688 O O . SER A 1 93 ? -5.358 0.752 12.822 1.00 82.25 93 SER A O 1
ATOM 690 N N . THR A 1 94 ? -3.217 0.559 13.519 1.00 84.56 94 THR A N 1
ATOM 691 C CA . THR A 1 94 ? -2.587 0.627 12.202 1.00 84.56 94 THR A CA 1
ATOM 692 C C . THR A 1 94 ? -1.976 -0.719 11.835 1.00 84.56 94 THR A C 1
ATOM 694 O O . THR A 1 94 ? -1.299 -1.342 12.651 1.00 84.56 94 THR A O 1
ATOM 697 N N . SER A 1 95 ? -2.204 -1.166 10.604 1.00 82.81 95 SER A N 1
ATOM 698 C CA . SER A 1 95 ? -1.510 -2.315 10.017 1.00 82.81 95 SER A CA 1
ATOM 699 C C . SER A 1 95 ? -0.745 -1.852 8.793 1.00 82.81 95 SER A C 1
ATOM 701 O O . SER A 1 95 ? -1.247 -1.046 8.011 1.00 82.81 95 SER A O 1
ATOM 703 N N . ARG A 1 96 ? 0.472 -2.365 8.623 1.00 84.75 96 ARG A N 1
ATOM 704 C CA . ARG A 1 96 ? 1.349 -1.998 7.517 1.00 84.75 96 ARG A CA 1
ATOM 705 C C . ARG A 1 96 ? 1.929 -3.239 6.864 1.00 84.75 96 ARG A C 1
ATOM 707 O O . ARG A 1 96 ? 2.479 -4.095 7.548 1.00 84.75 96 ARG A O 1
ATOM 714 N N . GLU A 1 97 ? 1.854 -3.290 5.543 1.00 83.38 97 GLU A N 1
ATOM 715 C CA . GLU A 1 97 ? 2.517 -4.300 4.723 1.00 83.38 97 GLU A CA 1
ATOM 716 C C . GLU A 1 97 ? 3.404 -3.615 3.689 1.00 83.38 97 GLU A C 1
ATOM 718 O O . GLU A 1 97 ? 3.104 -2.528 3.198 1.00 83.38 97 G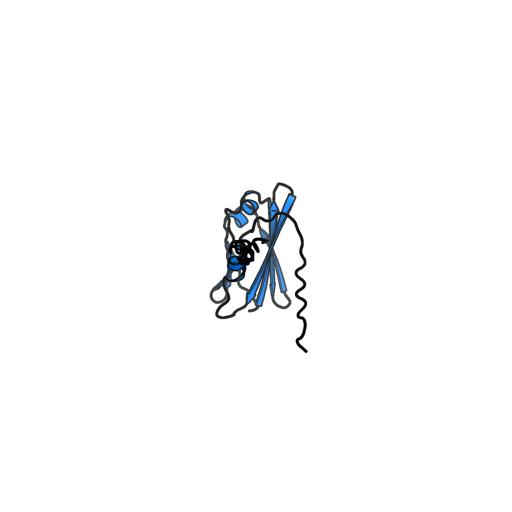LU A O 1
ATOM 723 N N . THR A 1 98 ? 4.552 -4.213 3.394 1.00 83.25 98 THR A N 1
ATOM 724 C CA . THR A 1 98 ? 5.488 -3.703 2.391 1.00 83.25 98 THR A CA 1
ATOM 725 C C . THR A 1 98 ? 5.944 -4.857 1.523 1.00 83.25 98 THR A C 1
ATOM 727 O O . THR A 1 98 ? 6.283 -5.917 2.040 1.00 83.25 98 THR A O 1
ATOM 730 N N . LEU A 1 99 ? 5.948 -4.646 0.213 1.00 83.44 99 LEU A N 1
ATOM 731 C CA . LEU A 1 99 ? 6.459 -5.587 -0.770 1.00 83.44 99 LEU A CA 1
ATOM 732 C C . LEU A 1 99 ? 7.348 -4.861 -1.772 1.00 83.44 99 LEU A C 1
ATOM 734 O O . LEU A 1 99 ? 7.241 -3.649 -1.961 1.00 83.44 99 LEU A O 1
ATOM 738 N N . GLN A 1 100 ? 8.228 -5.609 -2.417 1.00 83.38 100 GLN A N 1
ATOM 739 C CA . GLN A 1 100 ? 9.049 -5.116 -3.510 1.00 83.38 100 GLN A CA 1
ATOM 740 C C . GLN A 1 100 ? 8.580 -5.793 -4.794 1.00 83.38 100 GLN A C 1
ATOM 742 O O . GLN A 1 100 ? 8.482 -7.019 -4.849 1.00 83.38 100 GLN A O 1
ATOM 747 N N . VAL A 1 101 ? 8.247 -4.991 -5.801 1.00 79.88 101 VAL A N 1
ATOM 748 C CA . VAL A 1 101 ? 7.929 -5.475 -7.143 1.00 79.88 101 VAL A CA 1
ATOM 749 C C . VAL A 1 101 ? 9.147 -5.217 -8.009 1.00 79.88 101 VAL A C 1
ATOM 751 O O . VAL A 1 101 ? 9.514 -4.066 -8.238 1.00 79.88 101 VAL A O 1
ATOM 754 N N . VAL A 1 102 ? 9.751 -6.302 -8.475 1.00 77.25 102 VAL A N 1
ATOM 755 C CA . VAL A 1 102 ? 10.866 -6.289 -9.420 1.00 77.25 102 VAL A CA 1
ATOM 756 C C . VAL A 1 102 ? 10.392 -6.985 -10.687 1.00 77.25 102 VAL A C 1
ATOM 758 O O . VAL A 1 102 ? 9.693 -7.999 -10.594 1.00 77.25 102 VAL A O 1
ATOM 761 N N . ASP A 1 103 ? 10.773 -6.467 -11.853 1.00 66.56 103 ASP A N 1
ATOM 762 C CA . ASP A 1 103 ? 10.689 -7.183 -13.132 1.00 66.56 103 ASP A CA 1
ATOM 763 C C . ASP A 1 103 ? 11.651 -8.389 -13.123 1.00 66.56 103 ASP A C 1
ATOM 765 O O . ASP A 1 103 ? 12.723 -8.385 -13.721 1.00 66.56 103 ASP A O 1
ATOM 769 N N . SER A 1 104 ? 11.305 -9.409 -12.341 1.00 51.09 104 SER A N 1
ATOM 770 C CA . SER A 1 104 ? 12.019 -10.678 -12.261 1.00 51.09 104 SER A CA 1
ATOM 771 C C . SER A 1 104 ? 11.102 -11.764 -12.821 1.00 51.09 104 SER A C 1
ATOM 773 O O . SER A 1 104 ? 9.992 -11.938 -12.301 1.00 51.09 104 SER A O 1
ATOM 775 N N . PRO A 1 105 ? 11.522 -12.532 -13.844 1.00 43.31 105 PRO A N 1
ATOM 776 C CA . PRO A 1 105 ? 10.766 -13.686 -14.309 1.00 43.31 105 PRO A CA 1
ATOM 777 C C . PRO A 1 105 ? 10.787 -14.767 -13.218 1.00 43.31 105 PRO A C 1
ATOM 779 O O . PRO A 1 105 ? 11.700 -15.580 -13.142 1.00 43.31 105 PRO A O 1
ATOM 782 N N . GLY A 1 106 ? 9.779 -14.748 -12.346 1.00 44.50 106 GLY A N 1
ATOM 783 C CA . GLY A 1 106 ? 9.559 -15.772 -11.325 1.00 44.50 106 GLY A CA 1
ATOM 784 C C . GLY A 1 106 ? 9.945 -15.350 -9.910 1.00 44.50 106 GLY A C 1
ATOM 785 O O . GLY A 1 106 ? 10.975 -15.762 -9.401 1.00 44.50 106 GLY A O 1
ATOM 786 N N . ALA A 1 107 ? 9.084 -14.576 -9.246 1.00 42.50 107 ALA A N 1
ATOM 787 C CA . ALA A 1 107 ? 8.988 -14.560 -7.779 1.00 42.50 107 ALA A CA 1
ATOM 788 C C . ALA A 1 107 ? 7.668 -13.924 -7.297 1.00 42.50 107 ALA A C 1
ATOM 790 O O . ALA A 1 107 ? 7.632 -13.203 -6.304 1.00 42.50 107 ALA A O 1
ATOM 791 N N . ALA A 1 108 ? 6.554 -14.152 -7.997 1.00 47.09 108 ALA A N 1
ATOM 792 C CA . ALA A 1 108 ? 5.244 -13.753 -7.491 1.00 47.09 108 ALA A CA 1
ATOM 793 C C . ALA A 1 108 ? 4.672 -14.893 -6.631 1.00 47.09 108 ALA A C 1
ATOM 795 O O . ALA A 1 108 ? 3.959 -15.745 -7.154 1.00 47.09 108 ALA A O 1
ATOM 796 N N . GLY A 1 109 ? 4.976 -14.921 -5.326 1.00 44.91 109 GLY A N 1
ATOM 797 C CA . GLY A 1 109 ? 4.159 -15.701 -4.379 1.00 44.91 109 GLY A CA 1
ATOM 798 C C . GLY A 1 109 ? 4.815 -16.338 -3.151 1.00 44.91 109 GLY A C 1
ATOM 799 O O . GLY A 1 109 ? 4.079 -16.826 -2.298 1.00 44.91 109 GLY A O 1
ATOM 800 N N . GLU A 1 110 ? 6.139 -16.350 -2.990 1.00 41.62 110 GLU A N 1
ATOM 801 C CA . GLU A 1 110 ? 6.721 -17.272 -1.992 1.00 41.62 110 GLU A CA 1
ATOM 802 C C . GLU A 1 110 ? 6.694 -16.770 -0.533 1.00 41.62 110 GLU A C 1
ATOM 804 O O . GLU A 1 110 ? 6.719 -17.571 0.398 1.00 41.62 110 GLU A O 1
ATOM 809 N N . GLN A 1 111 ? 6.529 -15.466 -0.284 1.00 42.12 111 GLN A N 1
ATOM 810 C CA . GLN A 1 111 ? 6.550 -14.944 1.095 1.00 42.12 111 GLN A CA 1
ATOM 811 C C . GLN A 1 111 ? 5.242 -15.135 1.883 1.00 42.12 111 GLN A C 1
ATOM 813 O O . GLN A 1 111 ? 5.230 -14.917 3.094 1.00 42.12 111 GLN A O 1
ATOM 818 N N . GLN A 1 112 ? 4.153 -15.590 1.248 1.00 41.88 112 GLN A N 1
ATOM 819 C CA . GLN A 1 112 ? 2.914 -15.932 1.964 1.00 41.88 112 GLN A CA 1
ATOM 820 C C . GLN A 1 112 ? 2.764 -17.442 2.226 1.00 41.88 112 GLN A C 1
ATOM 822 O O . GLN A 1 112 ? 1.997 -17.837 3.104 1.00 41.88 112 GLN A O 1
ATOM 827 N N . ALA A 1 113 ? 3.546 -18.290 1.547 1.00 39.62 113 ALA A N 1
ATOM 828 C CA . ALA A 1 113 ? 3.495 -19.741 1.731 1.00 39.62 113 ALA A CA 1
ATOM 829 C C . ALA A 1 113 ? 4.295 -20.229 2.954 1.00 39.62 113 ALA A C 1
ATOM 831 O O . ALA A 1 113 ? 3.955 -21.258 3.538 1.00 39.62 113 ALA A O 1
ATOM 832 N N . GLU A 1 114 ? 5.314 -19.492 3.408 1.00 40.38 114 GLU A N 1
ATOM 833 C CA . GLU A 1 114 ? 6.129 -19.945 4.547 1.00 40.38 114 GLU A CA 1
ATOM 834 C C . GLU A 1 114 ? 5.494 -19.674 5.917 1.00 40.38 114 GLU A C 1
ATOM 836 O O . GLU A 1 114 ? 5.860 -20.313 6.901 1.00 40.38 114 GLU A O 1
ATOM 841 N N . ARG A 1 115 ? 4.466 -18.816 5.980 1.00 47.16 115 ARG A N 1
ATOM 842 C CA . ARG A 1 115 ? 3.690 -18.579 7.211 1.00 47.16 115 ARG A CA 1
ATOM 843 C C . ARG A 1 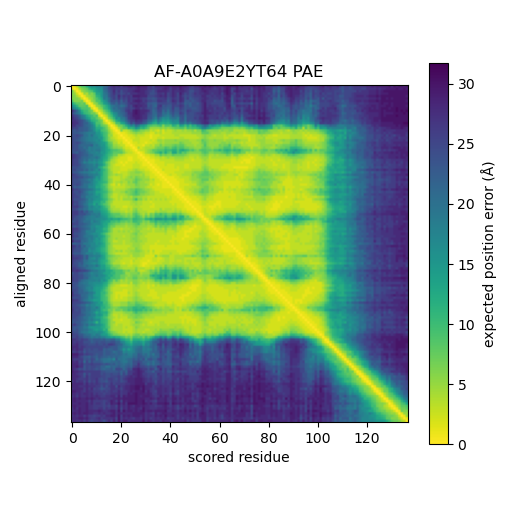115 ? 2.448 -19.471 7.346 1.00 47.16 115 ARG A C 1
ATOM 845 O O . ARG A 1 115 ? 1.819 -19.465 8.400 1.00 47.16 115 ARG A O 1
ATOM 852 N N . MET A 1 116 ? 2.106 -20.239 6.305 1.00 44.59 116 MET A N 1
ATOM 853 C CA . MET A 1 116 ? 1.048 -21.261 6.335 1.00 44.59 116 MET A CA 1
ATOM 854 C C . MET A 1 116 ? 1.582 -22.694 6.434 1.00 44.59 116 MET A C 1
ATOM 856 O O . MET A 1 116 ? 0.787 -23.634 6.426 1.00 44.59 116 MET A O 1
ATOM 860 N N . LYS A 1 117 ? 2.896 -22.902 6.591 1.00 39.84 117 LYS A N 1
ATOM 861 C CA . LYS A 1 117 ? 3.358 -24.198 7.091 1.00 39.84 117 LYS A CA 1
ATOM 862 C C . LYS A 1 117 ? 2.923 -24.281 8.558 1.00 39.84 117 LYS A C 1
ATOM 864 O O . LYS A 1 117 ? 3.322 -23.408 9.334 1.00 39.84 117 LYS A O 1
ATOM 869 N N . PRO A 1 118 ? 2.103 -25.271 8.965 1.00 50.34 118 PRO A N 1
ATOM 870 C CA . PRO A 1 118 ? 1.956 -25.545 10.386 1.00 50.34 118 PRO A CA 1
ATOM 871 C C . PRO A 1 118 ? 3.371 -25.708 10.957 1.00 50.34 118 PRO A C 1
ATOM 873 O O . PRO A 1 118 ? 4.238 -26.241 10.248 1.00 50.34 118 PRO A O 1
ATOM 876 N N . PRO A 1 119 ? 3.651 -25.234 12.186 1.00 56.22 119 PRO A N 1
ATOM 877 C CA . PRO A 1 119 ? 4.902 -25.598 12.830 1.00 56.22 119 PRO A CA 1
ATOM 878 C C . PRO A 1 119 ? 5.038 -27.120 12.698 1.00 56.22 119 PRO A C 1
ATOM 880 O O . PRO A 1 119 ? 4.035 -27.820 12.902 1.00 56.22 119 PRO A O 1
ATOM 883 N N . PRO A 1 120 ? 6.206 -27.649 12.287 1.00 58.69 120 PRO A N 1
ATOM 884 C CA . PRO A 1 120 ? 6.401 -29.086 12.312 1.00 58.69 120 PRO A CA 1
ATOM 885 C C . PRO A 1 120 ? 5.974 -29.563 13.706 1.00 58.69 120 PRO A C 1
ATOM 887 O O . PRO A 1 120 ? 6.309 -28.890 14.691 1.00 58.69 120 PRO A O 1
ATOM 890 N N . PRO A 1 121 ? 5.174 -30.642 13.808 1.00 64.62 121 PRO A N 1
ATOM 891 C CA . PRO A 1 121 ? 4.803 -31.179 15.108 1.00 64.62 121 PRO A CA 1
ATOM 892 C C . PRO A 1 121 ? 6.085 -31.316 15.931 1.00 64.62 121 PRO A C 1
ATOM 894 O O . PRO A 1 121 ? 7.115 -31.675 15.344 1.00 64.62 121 PRO A O 1
ATOM 897 N N . PRO A 1 122 ? 6.067 -30.992 17.239 1.00 64.12 122 PRO A N 1
ATOM 898 C CA . PRO A 1 122 ? 7.246 -31.172 18.070 1.00 64.12 122 PRO A CA 1
ATOM 899 C C . PRO A 1 122 ? 7.755 -32.580 17.800 1.00 64.12 122 PRO A C 1
ATOM 901 O O . PRO A 1 122 ? 6.994 -33.546 17.919 1.00 64.12 122 PRO A O 1
ATOM 904 N N . ALA A 1 123 ? 8.995 -32.665 17.312 1.00 57.00 123 ALA A N 1
ATOM 905 C CA . ALA A 1 123 ? 9.637 -33.935 17.056 1.00 57.00 123 ALA A CA 1
ATOM 906 C C . ALA A 1 123 ? 9.409 -34.777 18.307 1.00 57.00 123 ALA A C 1
ATOM 908 O O . ALA A 1 123 ? 9.728 -34.329 19.414 1.00 57.00 123 ALA A O 1
ATOM 909 N N . ARG A 1 124 ? 8.784 -35.953 18.152 1.00 56.38 124 ARG A N 1
ATOM 910 C CA . ARG A 1 124 ? 8.780 -36.918 19.248 1.00 56.38 124 ARG A CA 1
ATOM 911 C C . ARG A 1 124 ? 10.233 -37.027 19.704 1.00 56.38 124 ARG A C 1
ATOM 913 O O . ARG A 1 124 ? 11.104 -37.129 18.830 1.00 56.38 124 ARG A O 1
ATOM 920 N N . PRO A 1 125 ? 10.514 -36.972 21.015 1.00 66.31 125 PRO A N 1
ATOM 921 C CA . PRO A 1 125 ? 11.835 -37.358 21.474 1.00 66.31 125 PRO A CA 1
ATOM 922 C C . PRO A 1 125 ? 12.144 -38.719 20.836 1.00 66.31 125 PRO A C 1
ATOM 924 O O . PRO A 1 125 ? 11.223 -39.537 20.724 1.00 66.31 125 PRO A O 1
ATOM 927 N N . PRO A 1 126 ? 13.369 -38.942 20.332 1.00 63.59 126 PRO A N 1
ATOM 928 C CA . PRO A 1 126 ? 13.725 -40.248 19.810 1.00 63.59 126 PRO A CA 1
ATOM 929 C C . PRO A 1 126 ? 13.337 -41.291 20.855 1.00 63.59 126 PRO A C 1
ATOM 931 O O . PRO A 1 126 ? 13.596 -41.105 22.046 1.00 63.59 126 PRO A O 1
ATOM 934 N N . ASP A 1 127 ? 12.657 -42.338 20.391 1.00 60.50 127 ASP A N 1
ATOM 935 C CA . ASP A 1 127 ? 12.435 -43.575 21.127 1.00 60.50 127 ASP A CA 1
ATOM 936 C C . ASP A 1 127 ? 13.828 -44.100 21.498 1.00 60.50 127 ASP A C 1
ATOM 938 O O . ASP A 1 127 ? 14.474 -44.824 20.742 1.00 60.50 127 ASP A O 1
ATOM 942 N N . PHE A 1 128 ? 14.372 -43.632 22.621 1.00 60.97 128 PHE A N 1
ATOM 943 C CA . PHE A 1 128 ? 15.489 -44.300 23.250 1.00 60.97 128 PHE A CA 1
ATOM 944 C C . PHE A 1 128 ? 14.910 -45.625 23.731 1.00 60.97 128 PHE A C 1
ATOM 946 O O . PHE A 1 128 ? 14.028 -45.601 24.597 1.00 60.97 128 PHE A O 1
ATOM 953 N N . PRO A 1 129 ? 15.351 -46.775 23.193 1.00 70.06 129 PRO A N 1
ATOM 954 C CA . PRO A 1 129 ? 14.951 -48.042 23.767 1.00 70.06 129 PRO A CA 1
ATOM 955 C C . PRO A 1 129 ? 15.354 -48.013 25.241 1.00 70.06 129 PRO A C 1
ATOM 957 O O . PRO A 1 129 ? 16.514 -47.754 25.576 1.00 70.06 129 PRO A O 1
ATOM 960 N N . LEU A 1 130 ? 14.377 -48.227 26.123 1.00 67.69 130 LEU A N 1
ATOM 961 C CA . LEU A 1 130 ? 14.635 -48.430 27.542 1.00 67.69 130 LEU A CA 1
ATOM 962 C C . LEU A 1 130 ? 15.735 -49.498 27.666 1.00 67.69 130 LEU A C 1
ATOM 964 O O . LEU A 1 130 ? 15.610 -50.554 27.036 1.00 67.69 130 LEU A O 1
ATOM 968 N N . PRO A 1 131 ? 16.804 -49.276 28.452 1.00 69.62 131 PRO A N 1
ATOM 969 C CA . PRO A 1 131 ? 17.729 -50.358 28.749 1.00 69.62 131 PRO A CA 1
ATOM 970 C C . PRO A 1 131 ? 16.936 -51.495 29.413 1.00 69.62 131 PRO A C 1
ATOM 972 O O . PRO A 1 131 ? 16.066 -51.215 30.250 1.00 69.62 131 PRO A O 1
ATOM 975 N N . PRO A 1 132 ? 17.188 -52.772 29.070 1.00 69.38 132 PRO A N 1
ATOM 976 C CA . PRO A 1 132 ? 16.548 -53.871 29.770 1.00 69.38 132 PRO A CA 1
ATOM 977 C C . PRO A 1 132 ? 16.859 -53.735 31.260 1.00 69.38 132 PRO A C 1
ATOM 979 O O . PRO A 1 132 ? 18.011 -53.544 31.654 1.00 69.38 132 PRO A O 1
ATOM 982 N N . ARG A 1 133 ? 15.814 -53.813 32.092 1.00 57.56 133 ARG A N 1
ATOM 983 C CA . ARG A 1 133 ? 15.956 -53.977 33.540 1.00 57.56 133 ARG A CA 1
ATOM 984 C C . ARG A 1 133 ? 16.929 -55.131 33.775 1.00 57.56 133 ARG A C 1
ATOM 986 O O . ARG A 1 133 ? 16.577 -56.283 33.541 1.00 57.56 133 ARG A O 1
ATOM 993 N N . ALA A 1 134 ? 18.134 -54.819 34.245 1.00 55.97 134 ALA A N 1
ATOM 994 C CA . ALA A 1 134 ? 19.007 -55.816 34.831 1.00 55.97 134 ALA A CA 1
ATOM 995 C C . ALA A 1 134 ? 18.276 -56.364 36.062 1.00 55.97 134 ALA A C 1
ATOM 997 O O . ALA A 1 134 ? 18.136 -55.683 37.081 1.00 55.97 134 ALA A O 1
ATOM 998 N N . VAL A 1 135 ? 17.729 -57.570 35.923 1.00 56.88 135 VAL A N 1
ATOM 999 C CA . VAL A 1 135 ? 17.247 -58.365 37.046 1.00 56.88 135 VAL A CA 1
ATOM 1000 C C . VAL A 1 135 ? 18.468 -58.620 37.919 1.00 56.88 135 VAL A C 1
ATOM 1002 O O . VAL A 1 135 ? 19.432 -59.243 37.477 1.00 56.88 135 VAL A O 1
ATOM 1005 N N . ARG A 1 136 ? 18.456 -58.067 39.134 1.00 50.91 136 ARG A N 1
ATOM 1006 C CA . ARG A 1 136 ? 19.405 -58.464 40.168 1.00 50.91 136 ARG A CA 1
ATOM 1007 C C . ARG A 1 136 ? 19.124 -59.925 40.516 1.00 50.91 136 ARG A C 1
ATOM 1009 O O . ARG A 1 136 ? 17.997 -60.235 40.900 1.00 50.91 136 ARG A O 1
ATOM 1016 N N . TYR A 1 137 ? 20.138 -60.767 40.361 1.00 51.97 137 TYR A N 1
ATOM 1017 C CA . TYR A 1 137 ? 20.283 -62.011 41.111 1.00 51.97 137 TYR A CA 1
ATOM 1018 C C . TYR A 1 137 ? 21.134 -61.734 42.348 1.00 51.97 137 TYR A C 1
ATOM 1020 O O . TYR A 1 137 ? 22.055 -60.889 42.236 1.00 51.97 137 TYR A O 1
#

Radius of gyration: 22.63 Å; Cα contacts (8 Å, |Δi|>4): 214; chains: 1; bounding box: 49×71×60 Å